Protein AF-A0A963JS57-F1 (afdb_monomer)

pLDDT: mean 77.47, std 11.24, range [53.12, 93.75]

Nearest PDB structures (foldseek):
  2odm-assembly1_B  TM=5.690E-01  e=4.001E+00  Staphylococcus aureus subsp. aureus MW2

Radius of gyration: 15.48 Å; Cα contacts (8 Å, |Δi|>4): 72; chains: 1; bounding box: 32×36×46 Å

Sequence (100 aa):
MEIITFLIDFILHVDKHLEAFVVTYGVWVYALLFIIVFVETGVVVMPFLPGDSLLFIVGALCGAGLMEFAPAVAVLLAAAVLGDQCNYSIGRYFGPKVFQ

Secondary structure (DSSP, 8-state):
-HHHHHHHHHHHTHHHHHHHHHHHHTTHHHHHHHHHHHHHHH-TT-TTS-HHHHHHHHHHHHHTTSS-HHHHHHHHHHHHHHHHHHHHHHHHHHHHHH--

Structure (mmCIF, N/CA/C/O backbone):
data_AF-A0A963JS57-F1
#
_entry.id   AF-A0A963JS57-F1
#
loop_
_atom_site.group_PDB
_atom_site.id
_atom_site.type_symbol
_atom_site.label_atom_id
_atom_site.label_alt_id
_atom_site.label_comp_id
_atom_site.label_asym_id
_atom_site.label_entity_id
_atom_site.label_seq_id
_atom_site.pdbx_PDB_ins_code
_atom_site.Cartn_x
_atom_site.Cartn_y
_atom_site.Cartn_z
_atom_site.occupancy
_atom_site.B_iso_or_equiv
_atom_site.auth_seq_id
_atom_site.auth_comp_id
_atom_site.auth_asym_id
_atom_site.auth_atom_id
_atom_site.pdbx_PDB_model_num
ATOM 1 N N . MET A 1 1 ? -7.220 -26.086 6.422 1.00 54.09 1 MET A N 1
ATOM 2 C CA . MET A 1 1 ? -5.755 -26.187 6.570 1.00 54.09 1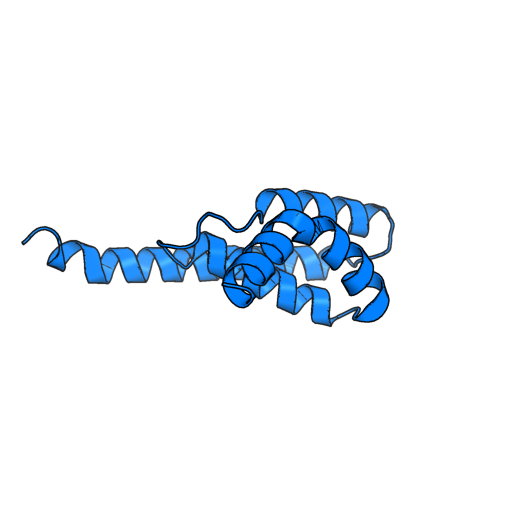 MET A CA 1
ATOM 3 C C . MET A 1 1 ? -5.045 -25.695 5.316 1.00 54.09 1 MET A C 1
ATOM 5 O O . MET A 1 1 ? -4.218 -24.824 5.474 1.00 54.09 1 MET A O 1
ATOM 9 N N . GLU A 1 2 ? -5.421 -26.100 4.096 1.00 67.75 2 GLU A N 1
ATOM 10 C CA . GLU A 1 2 ? -4.761 -25.606 2.862 1.00 67.75 2 GLU A CA 1
ATOM 11 C C . GLU A 1 2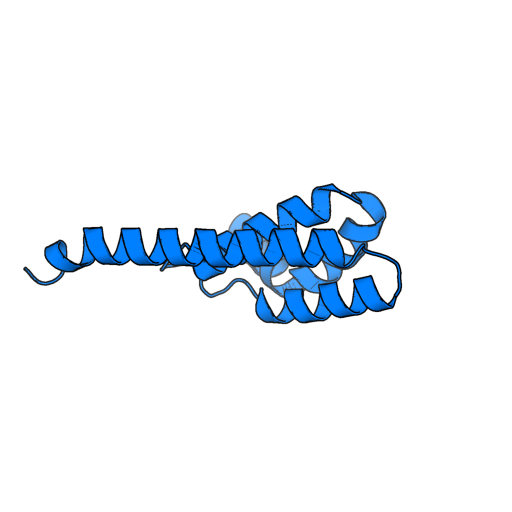 ? -4.944 -24.106 2.571 1.00 67.75 2 GLU A C 1
ATOM 13 O O . GLU A 1 2 ? -3.989 -23.439 2.197 1.00 67.75 2 GLU A O 1
ATOM 18 N N . ILE A 1 3 ? -6.134 -23.544 2.809 1.00 65.81 3 ILE A N 1
ATOM 19 C CA . ILE A 1 3 ? -6.409 -22.112 2.562 1.00 65.81 3 ILE A CA 1
ATOM 20 C C . ILE A 1 3 ? -5.596 -21.200 3.492 1.00 65.81 3 ILE A C 1
ATOM 22 O O . ILE A 1 3 ? -5.155 -20.133 3.084 1.00 65.81 3 ILE A O 1
ATOM 26 N N . ILE A 1 4 ? -5.381 -21.621 4.742 1.00 66.56 4 ILE A N 1
ATOM 27 C CA . ILE A 1 4 ? -4.615 -20.842 5.724 1.00 66.56 4 ILE A CA 1
ATOM 28 C C . ILE A 1 4 ? -3.135 -20.864 5.349 1.00 66.56 4 ILE A C 1
ATOM 30 O O . ILE A 1 4 ? -2.504 -19.816 5.336 1.00 66.56 4 ILE A O 1
ATOM 34 N N . THR A 1 5 ? -2.596 -22.029 4.977 1.00 69.06 5 THR A N 1
ATOM 35 C CA . THR A 1 5 ? -1.210 -22.128 4.507 1.00 69.06 5 THR A CA 1
ATOM 36 C C . THR A 1 5 ? -1.008 -21.358 3.204 1.00 69.06 5 THR A C 1
ATOM 38 O O . THR A 1 5 ? -0.004 -20.678 3.076 1.00 69.06 5 THR A O 1
ATOM 41 N N . PHE A 1 6 ? -1.977 -21.381 2.281 1.00 64.19 6 PHE A N 1
ATOM 42 C CA . PHE A 1 6 ? -1.946 -20.581 1.053 1.00 64.19 6 PHE A CA 1
ATOM 43 C C . PHE A 1 6 ? -1.959 -19.074 1.335 1.00 64.19 6 PHE A C 1
ATOM 45 O O . PHE A 1 6 ? -1.175 -18.340 0.748 1.00 64.19 6 PHE A O 1
ATOM 52 N N . LEU A 1 7 ? -2.805 -18.607 2.260 1.00 63.16 7 LEU A N 1
ATOM 53 C CA . LEU A 1 7 ? -2.829 -17.201 2.675 1.00 63.16 7 LEU A CA 1
ATOM 54 C C . LEU A 1 7 ? -1.522 -16.789 3.358 1.00 63.16 7 LEU A C 1
ATOM 56 O O . LEU A 1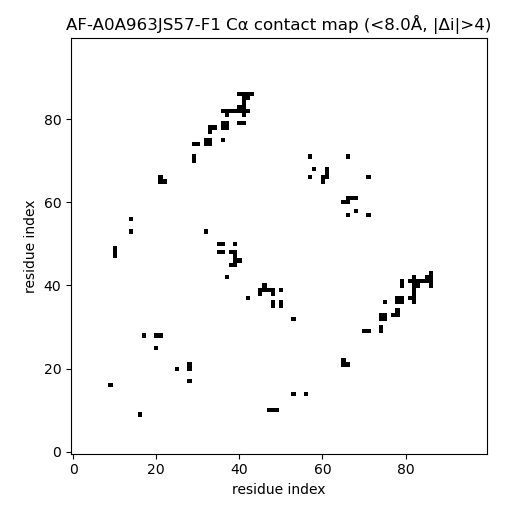 7 ? -1.016 -15.709 3.084 1.00 63.16 7 LEU A O 1
ATOM 60 N N . ILE A 1 8 ? -0.955 -17.646 4.209 1.00 65.12 8 ILE A N 1
ATOM 61 C CA . ILE A 1 8 ? 0.327 -17.382 4.874 1.00 65.12 8 ILE A CA 1
ATOM 62 C C . ILE A 1 8 ? 1.472 -17.350 3.854 1.00 65.12 8 ILE A C 1
ATOM 64 O O . ILE A 1 8 ? 2.289 -16.440 3.907 1.00 65.12 8 ILE A O 1
ATOM 68 N N . ASP A 1 9 ? 1.521 -18.289 2.908 1.00 67.00 9 ASP A N 1
ATOM 69 C CA . ASP A 1 9 ? 2.565 -18.338 1.877 1.00 67.00 9 ASP A CA 1
ATOM 70 C C . ASP A 1 9 ? 2.449 -17.160 0.898 1.00 67.00 9 ASP A C 1
ATOM 72 O O . ASP A 1 9 ? 3.448 -16.538 0.550 1.00 67.00 9 ASP A O 1
ATOM 76 N N . PHE A 1 10 ? 1.220 -16.771 0.542 1.00 63.91 10 PHE A N 1
ATOM 77 C CA . PHE A 1 10 ? 0.946 -15.578 -0.255 1.00 63.91 10 PHE A CA 1
ATOM 78 C C . PHE A 1 10 ? 1.399 -14.299 0.458 1.00 63.91 10 PHE A C 1
ATOM 80 O O . PHE A 1 10 ? 2.027 -13.451 -0.164 1.00 63.91 10 PHE A O 1
ATOM 87 N N . ILE A 1 11 ? 1.129 -14.168 1.761 1.00 63.75 11 ILE A N 1
ATOM 88 C CA . ILE A 1 11 ? 1.562 -13.013 2.563 1.00 63.75 11 ILE A CA 1
ATOM 89 C C . ILE A 1 11 ? 3.090 -12.995 2.734 1.00 63.75 11 ILE A C 1
ATOM 91 O O . ILE A 1 11 ? 3.692 -11.926 2.665 1.00 63.75 11 ILE A O 1
ATOM 95 N N . LEU A 1 12 ? 3.725 -14.156 2.929 1.00 63.41 12 LEU A N 1
ATOM 96 C CA . LEU A 1 12 ? 5.175 -14.267 3.136 1.00 63.41 12 LEU A CA 1
ATOM 97 C C . LEU A 1 12 ? 5.998 -14.121 1.849 1.00 63.41 12 LEU A C 1
ATOM 99 O O . LEU A 1 12 ? 7.131 -13.659 1.926 1.00 63.41 12 LEU A O 1
ATOM 103 N N . HIS A 1 13 ? 5.447 -14.487 0.690 1.00 66.25 13 HIS A N 1
ATOM 104 C CA . HIS A 1 13 ? 6.102 -14.381 -0.622 1.00 66.25 13 HIS A CA 1
ATOM 105 C C . HIS A 1 13 ? 5.440 -13.340 -1.534 1.00 66.25 13 HIS A C 1
ATOM 107 O O . HIS A 1 13 ? 5.458 -13.463 -2.769 1.00 66.25 13 HIS A O 1
ATOM 113 N N . VAL A 1 14 ? 4.798 -12.331 -0.941 1.00 63.94 14 VAL A N 1
ATOM 114 C CA . VAL A 1 14 ? 4.081 -11.291 -1.686 1.00 63.94 14 VAL A CA 1
ATOM 115 C C . VAL A 1 14 ? 5.047 -10.473 -2.562 1.00 63.94 14 VAL A C 1
ATOM 117 O O . VAL A 1 14 ? 4.647 -9.981 -3.614 1.00 63.94 14 VAL A O 1
ATOM 120 N N . ASP A 1 15 ? 6.332 -10.421 -2.195 1.00 59.88 15 ASP A N 1
ATOM 121 C CA . ASP A 1 15 ? 7.441 -9.824 -2.946 1.00 59.88 15 ASP A CA 1
ATOM 122 C C . ASP A 1 15 ? 7.653 -10.482 -4.323 1.00 59.88 15 ASP A C 1
ATOM 124 O O . ASP A 1 15 ? 7.669 -9.790 -5.342 1.00 59.88 15 ASP A O 1
ATOM 128 N N . LYS A 1 16 ? 7.726 -11.820 -4.385 1.00 62.88 16 LYS A N 1
ATOM 129 C CA . LYS A 1 16 ? 7.912 -12.563 -5.649 1.00 62.88 16 LYS A CA 1
ATOM 130 C C . LYS A 1 16 ? 6.671 -12.544 -6.531 1.00 62.88 16 LYS A C 1
ATOM 132 O O . LYS A 1 16 ? 6.773 -12.531 -7.758 1.00 62.88 16 LYS A O 1
ATOM 137 N N . HIS A 1 17 ? 5.493 -12.552 -5.913 1.00 65.25 17 HIS A N 1
ATOM 138 C CA . HIS A 1 17 ? 4.237 -12.473 -6.650 1.00 65.25 17 HIS A CA 1
ATOM 139 C C . HIS A 1 17 ? 4.037 -11.080 -7.242 1.00 65.25 17 HIS A C 1
ATOM 141 O O . HIS A 1 17 ? 3.582 -10.985 -8.378 1.00 65.25 17 HIS A O 1
ATOM 147 N N . LEU A 1 18 ? 4.421 -10.013 -6.534 1.00 63.31 18 LEU A N 1
ATOM 148 C CA . LEU A 1 18 ? 4.299 -8.647 -7.040 1.00 63.31 18 LEU A CA 1
ATOM 149 C C . LEU A 1 18 ? 5.133 -8.405 -8.290 1.00 63.31 18 LEU A C 1
ATOM 151 O O . LEU A 1 18 ? 4.609 -7.830 -9.236 1.00 63.31 18 LEU A O 1
ATOM 155 N N . GLU A 1 19 ? 6.375 -8.885 -8.345 1.00 63.66 19 GLU A N 1
ATOM 156 C CA . GLU A 1 19 ? 7.212 -8.744 -9.542 1.00 63.66 19 GLU A CA 1
ATOM 157 C C . GLU A 1 19 ? 6.564 -9.414 -10.770 1.00 63.66 19 GLU A C 1
ATOM 159 O O . GLU A 1 19 ? 6.407 -8.791 -11.822 1.00 63.66 19 GLU A O 1
ATOM 164 N N . ALA A 1 20 ? 6.070 -10.648 -10.616 1.00 64.31 20 ALA A N 1
ATOM 165 C CA . ALA A 1 20 ? 5.344 -11.352 -11.675 1.00 64.31 20 ALA A CA 1
ATOM 166 C C . ALA A 1 20 ? 4.007 -10.670 -12.040 1.00 64.31 20 ALA A C 1
ATOM 168 O O . ALA A 1 20 ? 3.604 -10.654 -13.210 1.00 64.31 20 ALA A O 1
ATOM 169 N N . PHE A 1 21 ? 3.321 -10.079 -11.057 1.00 65.94 21 PHE A N 1
ATOM 170 C CA . PHE A 1 21 ? 2.068 -9.351 -11.257 1.00 65.94 21 PHE A CA 1
ATOM 171 C C . PHE A 1 21 ? 2.268 -8.011 -11.967 1.00 65.94 21 PHE A C 1
ATOM 173 O O . PHE A 1 21 ? 1.446 -7.661 -12.809 1.00 65.94 21 PHE A O 1
ATOM 180 N N . VAL A 1 22 ? 3.347 -7.281 -11.682 1.00 67.69 22 VAL A N 1
ATOM 181 C CA . VAL A 1 22 ? 3.685 -6.008 -12.343 1.00 67.69 22 VAL A CA 1
ATOM 182 C C . VAL A 1 22 ? 3.865 -6.230 -13.841 1.00 67.69 22 VAL A C 1
ATOM 184 O O . VAL A 1 22 ? 3.276 -5.511 -14.647 1.00 67.69 22 VAL A O 1
ATOM 187 N N . VAL A 1 23 ? 4.598 -7.283 -14.212 1.00 64.50 23 VAL A N 1
ATOM 188 C CA . VAL A 1 23 ? 4.856 -7.641 -15.615 1.00 64.50 23 VAL A CA 1
ATOM 189 C C . VAL A 1 23 ? 3.585 -8.116 -16.332 1.00 64.50 23 VAL A C 1
ATOM 191 O O . VAL A 1 23 ? 3.407 -7.835 -17.514 1.00 64.50 23 VAL A O 1
ATOM 194 N N . THR A 1 24 ? 2.684 -8.811 -15.630 1.00 64.81 24 THR A N 1
ATOM 195 C CA . THR A 1 24 ? 1.506 -9.451 -16.249 1.00 64.81 24 THR A CA 1
ATOM 196 C C . THR A 1 24 ? 0.259 -8.560 -16.262 1.00 64.81 24 THR A C 1
ATOM 198 O O . THR A 1 24 ? -0.530 -8.615 -17.203 1.00 64.81 24 THR A O 1
ATOM 201 N N . TYR A 1 25 ? 0.054 -7.743 -15.228 1.00 65.88 25 TYR A N 1
ATOM 202 C CA . TYR A 1 25 ? -1.221 -7.070 -14.969 1.00 65.88 25 TYR A CA 1
ATOM 203 C C . TYR A 1 25 ? -1.160 -5.536 -15.009 1.00 65.88 25 TYR A C 1
ATOM 205 O O . TYR A 1 25 ? -2.217 -4.900 -14.938 1.00 65.88 25 TYR A O 1
ATOM 213 N N . GLY A 1 26 ? 0.026 -4.931 -15.156 1.00 72.69 26 GLY A N 1
ATOM 214 C CA . GLY A 1 26 ? 0.198 -3.493 -15.388 1.00 72.69 26 GLY A CA 1
ATOM 215 C C . GLY A 1 26 ? -0.595 -2.626 -14.403 1.00 72.69 26 GLY A C 1
ATOM 216 O O . GLY A 1 26 ? -0.238 -2.515 -13.238 1.00 72.69 26 GLY A O 1
ATOM 217 N N . VAL A 1 27 ? -1.709 -2.036 -14.851 1.00 75.25 27 VAL A N 1
ATOM 218 C CA . VAL A 1 27 ? -2.557 -1.118 -14.060 1.00 75.25 27 VAL A CA 1
ATOM 219 C C . VAL A 1 27 ? -3.182 -1.765 -12.813 1.00 75.25 27 VAL A C 1
ATOM 221 O O . VAL A 1 27 ? -3.395 -1.082 -11.812 1.00 75.25 27 VAL A O 1
ATOM 224 N N . TRP A 1 28 ? -3.456 -3.072 -12.814 1.00 80.06 28 TRP A N 1
ATOM 225 C CA . TRP A 1 28 ? -4.077 -3.722 -11.648 1.00 80.06 28 TRP A CA 1
ATOM 226 C C . TRP A 1 28 ? -3.139 -3.831 -10.444 1.00 80.06 28 TRP A C 1
ATOM 228 O O . TRP A 1 28 ? -3.620 -4.009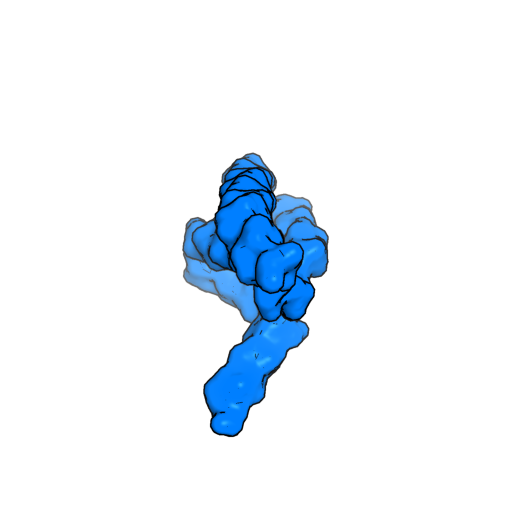 -9.324 1.00 80.06 28 TRP A O 1
ATOM 238 N N . VAL A 1 29 ? -1.825 -3.662 -10.641 1.00 82.19 29 VAL A N 1
ATOM 239 C CA . VAL A 1 29 ? -0.870 -3.634 -9.527 1.00 82.19 29 VAL A CA 1
ATOM 240 C C . VAL A 1 29 ? -1.188 -2.498 -8.557 1.00 82.19 29 VAL A C 1
ATOM 242 O O . VAL A 1 29 ? -1.124 -2.688 -7.347 1.00 82.19 29 VAL A O 1
ATOM 245 N N . TYR A 1 30 ? -1.627 -1.343 -9.064 1.00 84.62 30 TYR A N 1
ATOM 246 C CA . TYR A 1 30 ? -1.977 -0.199 -8.228 1.00 84.62 30 TYR A CA 1
ATOM 247 C C . TYR A 1 30 ? -3.185 -0.511 -7.336 1.00 84.62 30 TYR A C 1
ATOM 249 O O . TYR A 1 30 ? -3.181 -0.181 -6.154 1.00 84.62 30 TYR A O 1
ATOM 257 N N . ALA A 1 31 ? -4.193 -1.209 -7.865 1.00 85.00 31 ALA A N 1
ATOM 258 C CA . ALA A 1 31 ? -5.350 -1.631 -7.078 1.00 85.00 31 ALA A CA 1
ATOM 259 C C . ALA A 1 31 ? -4.967 -2.651 -5.993 1.00 85.00 31 ALA A C 1
ATOM 261 O O . ALA A 1 31 ? -5.458 -2.569 -4.868 1.00 85.00 31 ALA A O 1
ATOM 262 N N . LEU A 1 32 ? -4.061 -3.583 -6.306 1.00 83.38 32 LEU A N 1
ATOM 263 C CA . LEU A 1 32 ? -3.550 -4.547 -5.332 1.00 83.38 32 LEU A CA 1
ATOM 264 C C . LEU A 1 32 ? -2.768 -3.850 -4.208 1.00 83.38 32 LEU A C 1
ATOM 266 O O . LEU A 1 32 ? -3.032 -4.103 -3.035 1.00 83.38 32 LEU A O 1
ATOM 270 N N . LEU A 1 33 ? -1.861 -2.933 -4.562 1.00 84.88 33 LEU A N 1
ATOM 271 C CA . LEU A 1 33 ? -1.098 -2.125 -3.606 1.00 84.88 33 LEU A CA 1
ATOM 272 C C . LEU A 1 33 ? -2.019 -1.303 -2.704 1.00 84.88 33 LEU A C 1
ATOM 274 O O . LEU A 1 33 ? -1.811 -1.261 -1.493 1.00 84.88 33 LEU A O 1
ATOM 278 N N . PHE A 1 34 ? -3.065 -0.705 -3.281 1.00 87.81 34 PHE A N 1
ATOM 279 C CA . PHE A 1 34 ? -4.073 0.024 -2.522 1.00 87.81 34 PHE A CA 1
ATOM 280 C C . PHE A 1 34 ? -4.723 -0.864 -1.462 1.00 87.81 34 PHE A C 1
ATOM 282 O O . PHE A 1 34 ? -4.768 -0.485 -0.299 1.00 87.81 34 PHE A O 1
ATOM 289 N N . ILE A 1 35 ? -5.202 -2.051 -1.850 1.00 85.62 35 ILE A N 1
ATOM 290 C CA . ILE A 1 35 ? -5.885 -2.971 -0.933 1.00 85.62 35 ILE A CA 1
ATOM 291 C C . ILE A 1 35 ? -4.942 -3.428 0.180 1.00 85.62 35 ILE A C 1
ATOM 293 O O . ILE A 1 35 ? -5.349 -3.436 1.336 1.00 85.62 35 ILE A O 1
ATOM 297 N N . ILE A 1 36 ? -3.697 -3.781 -0.149 1.00 84.25 36 ILE A N 1
ATOM 298 C CA . ILE A 1 36 ? -2.722 -4.258 0.838 1.00 84.25 36 ILE A CA 1
ATOM 299 C C . ILE A 1 36 ? -2.448 -3.176 1.893 1.00 84.25 36 ILE A C 1
ATOM 301 O O . ILE A 1 36 ? -2.685 -3.409 3.076 1.00 84.25 36 ILE A O 1
ATOM 305 N N . VAL A 1 37 ? -2.046 -1.973 1.470 1.00 86.75 37 VAL A N 1
ATOM 306 C CA . VAL A 1 37 ? -1.711 -0.873 2.395 1.00 86.75 37 VAL A CA 1
ATOM 307 C C . VAL A 1 37 ? -2.941 -0.390 3.170 1.00 86.75 37 VAL A C 1
ATOM 309 O O . VAL A 1 37 ? -2.857 -0.093 4.362 1.00 86.75 37 VAL A O 1
ATOM 312 N N . PHE A 1 38 ? -4.108 -0.346 2.521 1.00 87.75 38 PHE A N 1
ATOM 313 C CA . PHE A 1 38 ? -5.362 0.023 3.175 1.00 87.75 38 PHE A CA 1
ATOM 314 C C . PHE A 1 38 ? -5.763 -0.987 4.255 1.00 87.75 38 PHE A C 1
ATOM 316 O O . PHE A 1 38 ? -6.233 -0.590 5.317 1.00 87.75 38 PHE A O 1
ATOM 323 N N . VAL A 1 39 ? -5.599 -2.290 4.006 1.00 84.62 39 VAL A N 1
ATOM 324 C CA . VAL A 1 39 ? -5.940 -3.330 4.988 1.00 84.62 39 VAL A CA 1
ATOM 325 C C . VAL A 1 39 ? -4.963 -3.317 6.163 1.00 84.62 39 VAL A C 1
ATOM 327 O O . VAL A 1 39 ? -5.413 -3.405 7.302 1.00 84.62 39 VAL A O 1
ATOM 330 N N . GLU A 1 40 ? -3.664 -3.162 5.905 1.00 83.94 40 GLU A N 1
ATOM 331 C CA . GLU A 1 40 ? -2.627 -3.099 6.944 1.00 83.94 40 GLU A CA 1
ATOM 332 C C . GLU A 1 40 ? -2.833 -1.926 7.910 1.00 83.94 40 GLU A C 1
ATOM 334 O O . GLU A 1 40 ? -2.783 -2.108 9.125 1.00 83.94 40 GLU A O 1
ATOM 3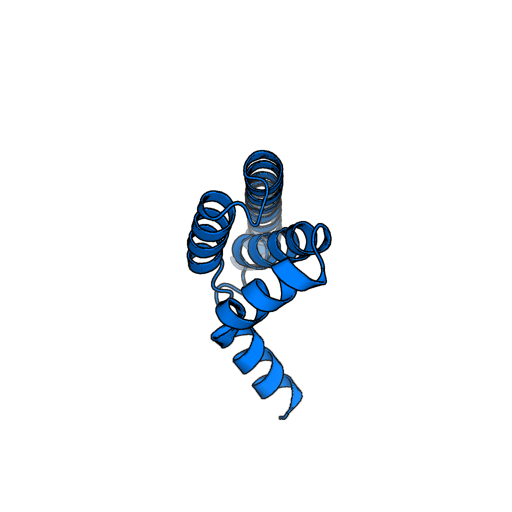39 N N . THR A 1 41 ? -3.110 -0.730 7.381 1.00 83.62 41 THR A N 1
ATOM 340 C CA . THR A 1 41 ? -3.301 0.483 8.194 1.00 83.62 41 THR A CA 1
ATOM 341 C C . THR A 1 41 ? -4.728 0.620 8.727 1.00 83.62 41 THR A C 1
ATOM 343 O O . THR A 1 41 ? -4.931 1.108 9.838 1.00 83.62 41 THR A O 1
ATOM 346 N N . GLY A 1 42 ? -5.729 0.170 7.963 1.00 79.50 42 GLY A N 1
ATOM 347 C CA . GLY A 1 42 ? -7.152 0.363 8.246 1.00 79.50 42 GLY A CA 1
ATOM 348 C C . GLY A 1 42 ? -7.806 -0.683 9.141 1.00 79.50 42 GLY A C 1
ATOM 349 O O . GLY A 1 42 ? -8.797 -0.373 9.810 1.00 79.50 42 GLY A O 1
ATOM 350 N N . VAL A 1 43 ? -7.289 -1.914 9.182 1.00 75.62 43 VAL A N 1
ATOM 351 C CA . VAL A 1 43 ? -7.883 -3.008 9.960 1.00 75.62 43 VAL A CA 1
ATOM 352 C C . VAL A 1 43 ? -7.014 -3.316 11.177 1.00 75.62 43 VAL A C 1
ATOM 354 O O . VAL A 1 43 ? -5.965 -3.940 11.065 1.00 75.62 43 VAL A O 1
ATOM 357 N N . VAL A 1 44 ? -7.524 -2.982 12.370 1.00 62.94 44 VAL A N 1
ATOM 358 C CA . VAL A 1 44 ? -6.873 -3.177 13.691 1.00 62.94 44 VAL A CA 1
ATOM 359 C C . VAL A 1 44 ? -6.304 -4.595 13.911 1.00 62.94 44 VAL A C 1
ATOM 361 O O . VAL A 1 44 ? -5.398 -4.785 14.716 1.00 62.94 44 VAL A O 1
ATOM 364 N N . VAL A 1 45 ? -6.832 -5.608 13.217 1.00 59.62 45 VAL A N 1
ATOM 365 C CA . VAL A 1 45 ? -6.534 -7.035 13.438 1.00 59.62 45 VAL A CA 1
ATOM 366 C C . VAL A 1 45 ? -5.560 -7.626 12.397 1.00 59.62 45 VAL A C 1
ATOM 368 O O . VAL A 1 45 ? -5.143 -8.771 12.556 1.00 59.62 45 VAL A O 1
ATOM 371 N N . MET A 1 46 ? -5.147 -6.887 11.354 1.00 63.56 46 MET A N 1
ATOM 372 C CA . MET A 1 46 ? -4.266 -7.411 10.287 1.00 63.56 46 MET A CA 1
ATOM 373 C C . MET A 1 46 ? -2.926 -6.657 10.088 1.00 63.56 46 MET A C 1
ATOM 375 O O . MET A 1 46 ? -2.569 -6.371 8.947 1.00 63.56 46 MET A O 1
ATOM 379 N N . PRO A 1 47 ? -2.100 -6.429 11.132 1.00 62.00 47 PRO A N 1
ATOM 380 C CA . PRO A 1 47 ? -0.768 -5.820 10.978 1.00 62.00 47 PRO A CA 1
ATOM 381 C C . PRO A 1 47 ? 0.292 -6.772 10.381 1.00 62.00 47 PRO A C 1
ATOM 383 O O . PRO A 1 47 ? 1.477 -6.467 10.381 1.00 62.00 47 PRO A O 1
ATOM 386 N N . PHE A 1 48 ? -0.099 -7.969 9.932 1.00 62.56 48 PHE A N 1
ATOM 387 C CA . PHE A 1 48 ? 0.822 -8.988 9.408 1.00 62.56 48 PHE A CA 1
ATOM 388 C C . PHE A 1 48 ? 1.114 -8.839 7.907 1.00 62.56 48 PHE A C 1
ATOM 390 O O . PHE A 1 48 ? 1.874 -9.635 7.357 1.00 62.56 48 PHE A O 1
ATOM 397 N N . LEU A 1 49 ? 0.494 -7.866 7.234 1.00 69.94 49 LEU A N 1
ATOM 398 C CA . LEU A 1 49 ? 0.743 -7.585 5.823 1.00 69.94 49 LEU A CA 1
ATOM 399 C C . LEU A 1 49 ? 2.024 -6.740 5.693 1.00 69.94 49 LEU A C 1
ATOM 401 O O . LEU A 1 49 ? 2.130 -5.737 6.383 1.00 69.94 49 LEU A O 1
ATOM 405 N N . PRO A 1 50 ? 3.005 -7.120 4.855 1.00 71.00 50 PRO A N 1
ATOM 406 C CA . PRO A 1 50 ? 4.316 -6.469 4.831 1.00 71.00 50 PRO A CA 1
ATOM 407 C C . PRO A 1 50 ? 4.346 -5.207 3.944 1.00 71.00 50 PRO A C 1
ATOM 409 O O . PRO A 1 50 ? 5.155 -5.135 3.016 1.00 71.00 50 PRO A O 1
ATOM 412 N N . GLY A 1 51 ? 3.485 -4.208 4.167 1.00 76.00 51 GLY A N 1
ATOM 413 C CA . GLY A 1 51 ? 3.388 -3.060 3.253 1.00 76.00 51 GLY A CA 1
ATOM 414 C C . GLY A 1 51 ? 4.605 -2.145 3.251 1.00 76.00 51 GLY A C 1
ATOM 415 O O . GLY A 1 51 ? 4.954 -1.648 2.182 1.00 76.00 51 GLY A O 1
ATOM 416 N N . ASP A 1 52 ? 5.342 -2.007 4.357 1.00 80.25 52 ASP A N 1
ATOM 417 C CA . ASP A 1 52 ? 6.624 -1.277 4.358 1.00 80.25 52 ASP A CA 1
ATOM 418 C C . ASP A 1 52 ? 7.616 -1.866 3.344 1.00 80.25 52 ASP A C 1
ATOM 420 O O . ASP A 1 52 ? 8.244 -1.150 2.560 1.00 80.25 52 ASP A O 1
ATOM 424 N N . SER A 1 53 ? 7.719 -3.198 3.304 1.00 80.44 53 SER A N 1
ATOM 425 C CA . SER A 1 53 ? 8.577 -3.895 2.338 1.00 80.44 53 SER A CA 1
ATOM 426 C C . SER A 1 53 ? 8.081 -3.689 0.904 1.00 80.44 53 SER A C 1
ATOM 428 O O . SER A 1 53 ? 8.886 -3.565 -0.020 1.00 80.44 53 SER A O 1
ATOM 430 N N . LEU A 1 54 ? 6.763 -3.574 0.707 1.00 80.69 54 LEU A N 1
ATOM 431 C CA . LEU A 1 54 ? 6.181 -3.270 -0.601 1.00 80.69 54 LEU A CA 1
ATOM 432 C C . LEU A 1 54 ? 6.472 -1.861 -1.075 1.00 80.69 54 LEU A C 1
ATOM 434 O O . LEU A 1 54 ? 6.735 -1.682 -2.261 1.00 80.69 54 LEU A O 1
ATOM 438 N N . LEU A 1 55 ? 6.484 -0.877 -0.178 1.00 85.94 55 LEU A N 1
ATOM 439 C CA . LEU A 1 55 ? 6.880 0.487 -0.522 1.00 85.94 55 LEU A CA 1
ATOM 440 C C . LEU A 1 55 ? 8.311 0.517 -1.078 1.00 85.94 55 LEU A C 1
ATOM 442 O O . LEU A 1 55 ? 8.561 1.169 -2.095 1.00 85.94 55 LEU A O 1
ATOM 446 N N . PHE A 1 56 ? 9.231 -0.248 -0.480 1.00 85.31 56 PHE A N 1
ATOM 447 C CA . PHE A 1 56 ? 10.598 -0.392 -0.989 1.00 85.31 56 PHE A CA 1
ATOM 448 C C . PHE A 1 56 ? 10.649 -1.051 -2.372 1.00 85.31 56 PHE A C 1
ATOM 450 O O . PHE A 1 56 ? 11.340 -0.550 -3.262 1.00 85.31 56 PHE A O 1
ATOM 457 N N . ILE A 1 57 ? 9.905 -2.141 -2.579 1.00 83.56 57 ILE A N 1
ATOM 458 C CA . ILE A 1 57 ? 9.866 -2.854 -3.866 1.00 83.56 57 ILE A CA 1
ATOM 459 C C . ILE A 1 57 ? 9.251 -1.972 -4.955 1.00 83.56 57 ILE A C 1
ATOM 461 O O . ILE A 1 57 ? 9.816 -1.851 -6.038 1.00 83.56 57 ILE A O 1
ATOM 465 N N . VAL A 1 58 ? 8.138 -1.296 -4.670 1.00 86.50 58 VAL A N 1
ATOM 466 C CA . VAL A 1 58 ? 7.500 -0.356 -5.601 1.00 86.50 58 VAL A CA 1
ATOM 467 C C . VAL A 1 58 ? 8.462 0.764 -5.986 1.00 86.50 58 VAL A C 1
ATOM 469 O O . VAL A 1 58 ? 8.571 1.092 -7.167 1.00 86.50 58 VAL A O 1
ATOM 472 N N . GLY A 1 59 ? 9.211 1.313 -5.025 1.00 86.62 59 GLY A N 1
ATOM 473 C CA . GLY A 1 59 ? 10.258 2.296 -5.299 1.00 86.62 59 GLY A CA 1
ATOM 474 C C . GLY A 1 59 ? 11.356 1.751 -6.219 1.00 86.62 59 GLY A C 1
ATOM 475 O O . GLY A 1 59 ? 11.732 2.417 -7.185 1.00 86.62 59 GLY A O 1
ATOM 476 N N . ALA A 1 60 ? 11.824 0.524 -5.975 1.00 86.94 60 ALA A N 1
ATOM 477 C CA . ALA A 1 60 ? 12.816 -0.138 -6.822 1.00 86.94 60 ALA A CA 1
ATOM 478 C C . ALA A 1 60 ? 12.293 -0.383 -8.250 1.00 86.94 60 ALA A C 1
ATOM 480 O O . ALA A 1 60 ? 13.000 -0.108 -9.219 1.00 86.94 60 ALA A O 1
ATOM 481 N N . LEU A 1 61 ? 11.040 -0.823 -8.395 1.00 84.94 61 LEU A N 1
ATOM 482 C CA . LEU A 1 61 ? 10.387 -1.048 -9.689 1.00 84.94 61 LEU A CA 1
ATOM 483 C C . LEU A 1 61 ? 10.163 0.255 -10.467 1.00 84.94 61 LEU A C 1
ATOM 485 O O . LEU A 1 61 ? 10.345 0.279 -11.684 1.00 84.94 61 LEU A O 1
ATOM 489 N N . CYS A 1 62 ? 9.829 1.350 -9.778 1.00 88.25 62 CYS A N 1
ATOM 490 C CA . CYS A 1 62 ? 9.765 2.677 -10.391 1.00 88.25 62 CYS A CA 1
ATOM 491 C C . CYS A 1 62 ? 11.150 3.128 -10.879 1.00 88.25 62 CYS A C 1
ATOM 493 O O . CYS A 1 62 ? 11.282 3.625 -11.994 1.00 88.25 62 CYS A O 1
ATOM 495 N N . GLY A 1 63 ? 12.200 2.901 -10.079 1.00 86.69 63 GLY A N 1
ATOM 496 C CA . GLY A 1 63 ? 13.587 3.183 -10.468 1.00 86.69 63 GLY A CA 1
ATOM 497 C C . GLY A 1 63 ? 14.080 2.335 -11.647 1.00 86.69 63 GLY A C 1
ATOM 498 O O . GLY A 1 63 ? 14.896 2.801 -12.439 1.00 86.69 63 GLY A O 1
ATOM 499 N N . ALA A 1 64 ? 13.550 1.119 -11.798 1.00 86.25 64 ALA A N 1
ATOM 500 C CA . ALA A 1 64 ? 13.811 0.231 -12.929 1.00 86.25 64 ALA A CA 1
ATOM 501 C C . ALA A 1 64 ? 12.981 0.563 -14.189 1.00 86.25 64 ALA A C 1
ATOM 503 O O . ALA A 1 64 ? 13.166 -0.080 -15.220 1.00 86.25 64 ALA A O 1
ATOM 504 N N . GLY A 1 65 ? 12.067 1.542 -14.127 1.00 83.44 65 GLY A N 1
ATOM 505 C CA . GLY A 1 65 ? 11.186 1.911 -15.242 1.00 83.44 65 GLY A CA 1
ATOM 506 C C . GLY A 1 65 ? 10.058 0.909 -15.520 1.00 83.44 65 GLY A C 1
ATOM 507 O O . GLY A 1 65 ? 9.463 0.940 -16.593 1.00 83.44 65 GLY A O 1
ATOM 508 N N . LEU A 1 66 ? 9.770 0.011 -14.572 1.00 81.81 66 LEU A N 1
ATOM 509 C CA . LEU A 1 66 ? 8.714 -1.006 -14.680 1.00 81.81 66 LEU A CA 1
ATOM 510 C C . LEU A 1 66 ? 7.359 -0.514 -14.148 1.00 81.81 66 LEU A C 1
ATOM 512 O O . LEU A 1 66 ? 6.324 -1.110 -14.437 1.00 81.81 66 LEU A O 1
ATOM 516 N N . MET A 1 67 ? 7.359 0.573 -13.373 1.00 83.50 67 MET A N 1
ATOM 517 C CA . MET A 1 67 ? 6.169 1.229 -12.832 1.00 83.50 67 MET A CA 1
ATOM 518 C C . MET A 1 67 ? 6.303 2.748 -12.913 1.00 83.50 67 MET A C 1
ATOM 520 O O . MET A 1 67 ? 7.399 3.299 -12.837 1.00 83.50 67 MET A O 1
ATOM 524 N N . GLU A 1 68 ? 5.164 3.426 -13.013 1.00 86.88 68 GLU A N 1
ATOM 525 C CA . GLU A 1 68 ? 5.104 4.883 -13.027 1.00 86.88 68 GLU A CA 1
ATOM 526 C C . GLU A 1 68 ? 5.057 5.419 -11.594 1.00 86.88 68 GLU A C 1
ATOM 528 O O . GLU A 1 68 ? 4.168 5.085 -10.805 1.00 86.88 68 GLU A O 1
ATOM 533 N N . PHE A 1 69 ? 6.003 6.294 -11.259 1.00 88.06 69 PHE A N 1
ATOM 534 C CA . PHE A 1 69 ? 6.174 6.796 -9.895 1.00 88.06 69 PHE A CA 1
ATOM 535 C C . PHE A 1 69 ? 4.987 7.642 -9.415 1.00 88.06 69 PHE A C 1
ATOM 537 O O . PHE A 1 69 ? 4.484 7.451 -8.310 1.00 88.06 69 PHE A O 1
ATOM 544 N N . ALA A 1 70 ? 4.506 8.567 -10.249 1.00 91.81 70 ALA A N 1
ATOM 545 C CA . ALA A 1 70 ? 3.420 9.476 -9.885 1.00 91.81 70 ALA A CA 1
ATOM 546 C C . ALA A 1 70 ? 2.111 8.754 -9.484 1.00 91.81 70 ALA A C 1
ATOM 548 O O . ALA A 1 70 ? 1.596 9.042 -8.399 1.00 91.81 70 ALA A O 1
ATOM 549 N N . PRO A 1 71 ? 1.566 7.807 -10.280 1.00 89.94 71 PRO A N 1
ATOM 550 C CA . PRO A 1 71 ? 0.378 7.059 -9.878 1.00 89.94 71 PRO A CA 1
ATOM 551 C C . PRO A 1 71 ? 0.651 6.116 -8.703 1.00 89.94 71 PRO A C 1
ATOM 553 O O . PRO A 1 71 ? -0.220 5.987 -7.846 1.00 89.94 71 PRO A O 1
ATOM 556 N N . ALA A 1 72 ? 1.844 5.513 -8.606 1.00 88.75 72 ALA A N 1
ATOM 557 C CA . ALA A 1 72 ? 2.207 4.685 -7.456 1.00 88.75 72 ALA A CA 1
ATOM 558 C C . ALA A 1 72 ? 2.100 5.481 -6.148 1.00 88.75 72 ALA A C 1
ATOM 560 O O . ALA A 1 72 ? 1.398 5.072 -5.227 1.00 88.75 72 ALA A O 1
ATOM 561 N N . VAL A 1 73 ? 2.724 6.661 -6.096 1.00 91.81 73 VAL A N 1
ATOM 562 C CA . VAL A 1 73 ? 2.689 7.539 -4.920 1.00 91.81 73 VAL A CA 1
ATOM 563 C C . VAL A 1 73 ? 1.270 8.002 -4.608 1.00 91.81 73 VAL A C 1
ATOM 565 O O . VAL A 1 73 ? 0.859 7.947 -3.453 1.00 91.81 73 VAL A O 1
ATOM 568 N N . ALA A 1 74 ? 0.502 8.429 -5.615 1.00 93.25 74 ALA A N 1
ATOM 569 C CA . ALA A 1 74 ? -0.870 8.891 -5.406 1.00 93.25 74 ALA A CA 1
ATOM 570 C C . ALA A 1 74 ? -1.758 7.799 -4.789 1.00 93.25 74 ALA A C 1
ATOM 572 O O . ALA A 1 74 ? -2.529 8.067 -3.868 1.00 93.25 74 ALA A O 1
ATOM 573 N N . VAL A 1 75 ? -1.622 6.564 -5.272 1.00 91.94 75 VAL A N 1
ATOM 574 C CA . VAL A 1 75 ? -2.401 5.416 -4.802 1.00 91.94 75 VAL A CA 1
ATOM 575 C C . VAL A 1 75 ? -1.985 4.992 -3.398 1.00 91.94 75 VAL A C 1
ATOM 577 O O . VAL A 1 75 ? -2.852 4.787 -2.552 1.00 91.94 75 VAL A O 1
ATOM 580 N N . LEU A 1 76 ? -0.681 4.906 -3.126 1.00 91.19 76 LEU A N 1
ATOM 581 C CA . LEU A 1 76 ? -0.159 4.550 -1.805 1.00 91.19 76 LEU A CA 1
ATOM 582 C C . LEU A 1 76 ? -0.550 5.588 -0.746 1.00 91.19 76 LEU A C 1
ATOM 584 O O . LEU A 1 76 ? -0.976 5.227 0.348 1.00 91.19 76 LEU A O 1
ATOM 588 N N . LEU A 1 77 ? -0.479 6.877 -1.089 1.00 92.44 77 LEU A N 1
ATOM 589 C CA . LEU A 1 77 ? -0.878 7.963 -0.196 1.00 92.44 77 LEU A CA 1
ATOM 590 C C . LEU A 1 77 ? -2.385 7.934 0.076 1.00 92.44 77 LEU A C 1
ATOM 592 O O . LEU A 1 77 ? -2.803 8.051 1.226 1.00 92.44 77 LEU A O 1
ATOM 596 N N . ALA A 1 78 ? -3.205 7.726 -0.958 1.00 93.75 78 ALA A N 1
ATOM 597 C CA . ALA A 1 78 ? -4.645 7.568 -0.785 1.00 93.75 78 ALA A CA 1
ATOM 598 C C . ALA A 1 78 ? -4.986 6.351 0.092 1.00 93.75 78 ALA A C 1
ATOM 600 O O . ALA A 1 78 ? -5.849 6.459 0.961 1.00 93.75 78 ALA A O 1
ATOM 601 N N . ALA A 1 79 ? -4.299 5.221 -0.101 1.00 91.00 79 ALA A N 1
ATOM 602 C CA . ALA A 1 79 ? -4.492 4.011 0.693 1.00 91.00 79 ALA A CA 1
ATOM 603 C C . ALA A 1 79 ? -4.171 4.243 2.174 1.00 91.00 79 ALA A C 1
ATOM 605 O O . ALA A 1 79 ? -5.000 3.922 3.021 1.00 91.00 79 ALA A O 1
ATOM 606 N N . ALA A 1 80 ? -3.020 4.855 2.472 1.00 89.50 80 ALA A N 1
ATOM 607 C CA . ALA A 1 80 ? -2.593 5.151 3.837 1.00 89.50 80 ALA A CA 1
ATOM 608 C C . ALA A 1 80 ? -3.558 6.117 4.541 1.00 89.50 80 ALA A C 1
ATOM 610 O O . ALA A 1 80 ? -4.058 5.820 5.621 1.00 89.50 80 ALA A O 1
ATOM 611 N N . VAL A 1 81 ? -3.906 7.238 3.895 1.00 92.56 81 VAL A N 1
ATOM 612 C CA . VAL A 1 81 ? -4.819 8.233 4.482 1.00 92.56 81 VAL A CA 1
ATOM 613 C C . VAL A 1 81 ? -6.200 7.630 4.740 1.00 92.56 81 VAL A C 1
ATOM 615 O O . VAL A 1 81 ? -6.779 7.842 5.803 1.00 92.56 81 VAL A O 1
ATOM 618 N N . LEU A 1 82 ? -6.753 6.880 3.783 1.00 92.38 82 LEU A N 1
ATOM 619 C CA . LEU A 1 82 ? -8.064 6.252 3.958 1.00 92.38 82 LEU A CA 1
ATOM 620 C C . LEU A 1 82 ? -8.029 5.142 5.012 1.00 92.38 82 LEU A C 1
ATOM 622 O O . LEU A 1 82 ? -8.975 5.029 5.792 1.00 92.38 82 LEU A O 1
ATOM 626 N N . GLY A 1 83 ? -6.952 4.358 5.055 1.00 90.12 83 GLY A N 1
ATOM 627 C CA . GLY A 1 83 ? -6.737 3.328 6.062 1.00 90.12 83 GLY A CA 1
ATOM 628 C C . GLY A 1 83 ? -6.687 3.926 7.464 1.00 90.12 83 GLY A C 1
ATOM 629 O O . GLY A 1 83 ? -7.517 3.576 8.298 1.00 90.12 83 GLY A O 1
ATOM 630 N N . ASP A 1 84 ? -5.834 4.921 7.703 1.00 88.62 84 ASP A N 1
ATOM 631 C CA . ASP A 1 84 ? -5.720 5.596 9.002 1.00 88.62 84 ASP A CA 1
ATOM 632 C C . ASP A 1 84 ? -7.042 6.231 9.453 1.00 88.62 84 ASP A C 1
ATOM 634 O O . ASP A 1 84 ? -7.433 6.126 10.619 1.00 88.62 84 ASP A O 1
ATOM 638 N N . GLN A 1 85 ? -7.786 6.840 8.525 1.00 89.88 85 GLN A N 1
ATOM 639 C CA . GLN A 1 85 ? -9.108 7.398 8.816 1.00 89.88 85 GLN A CA 1
ATOM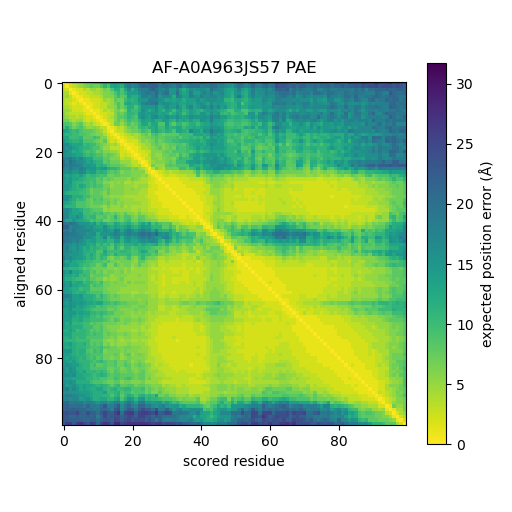 640 C C . GLN A 1 85 ? -10.120 6.308 9.199 1.00 89.88 85 GLN A C 1
ATOM 642 O O . GLN A 1 85 ? -10.913 6.499 10.131 1.00 89.88 85 GLN A O 1
ATOM 647 N N . CYS A 1 86 ? -10.101 5.162 8.513 1.00 88.00 86 CYS A N 1
ATOM 648 C CA . CYS A 1 86 ? -10.911 3.997 8.866 1.00 88.00 86 CYS A CA 1
ATOM 649 C C . CYS A 1 86 ? -10.522 3.446 10.241 1.00 88.00 86 CYS A C 1
ATOM 651 O O . CYS A 1 86 ? -11.399 3.252 11.085 1.00 88.00 86 CYS A O 1
ATOM 653 N N . ASN A 1 87 ? -9.227 3.273 10.495 1.00 87.50 87 ASN A N 1
ATOM 654 C CA . ASN A 1 87 ? -8.689 2.774 11.754 1.00 87.50 87 ASN A CA 1
ATOM 655 C C . ASN A 1 87 ? -9.087 3.675 12.928 1.00 87.50 87 ASN A C 1
ATOM 657 O O . ASN A 1 87 ? -9.653 3.213 13.921 1.00 87.50 87 ASN A O 1
ATOM 661 N N . TYR A 1 88 ? -8.906 4.989 12.774 1.00 86.75 88 TYR A N 1
ATOM 662 C CA . TYR A 1 88 ? -9.338 5.971 13.761 1.00 86.75 88 TYR A CA 1
ATOM 663 C C . TYR A 1 88 ? -10.846 5.900 14.012 1.00 86.75 88 TYR A C 1
ATOM 665 O O . TYR A 1 88 ? -11.283 5.906 15.162 1.00 86.75 88 TYR A O 1
ATOM 673 N N . SER A 1 89 ? -11.656 5.803 12.955 1.00 86.38 89 SER A N 1
ATOM 674 C CA . SER A 1 89 ? -13.117 5.741 13.077 1.00 86.38 89 SER A CA 1
ATOM 675 C C . SER A 1 89 ? -13.579 4.481 13.814 1.00 86.38 89 SER A C 1
ATOM 677 O O . SER A 1 89 ? -14.453 4.557 14.682 1.00 86.38 89 SER A O 1
ATOM 679 N N . ILE A 1 90 ? -12.959 3.335 13.520 1.00 84.31 90 ILE A N 1
ATOM 680 C CA . ILE A 1 90 ? -13.199 2.066 14.216 1.00 84.31 90 ILE A CA 1
ATOM 681 C C . ILE A 1 90 ? -12.800 2.208 15.691 1.00 84.31 90 ILE A C 1
ATOM 683 O O . ILE A 1 90 ? -13.625 1.966 16.574 1.00 84.31 90 ILE A O 1
ATOM 687 N N . GLY A 1 91 ? -11.589 2.687 15.981 1.00 82.56 91 GLY A N 1
ATOM 688 C CA . GLY A 1 91 ? -11.121 2.909 17.350 1.00 82.56 91 GLY A CA 1
ATOM 689 C C . GLY A 1 91 ? -12.003 3.885 18.137 1.00 82.56 91 GLY A C 1
ATOM 690 O O . GLY A 1 91 ? -12.341 3.633 19.293 1.00 82.56 91 GLY A O 1
ATOM 691 N N . ARG A 1 92 ? -12.463 4.969 17.502 1.00 82.50 92 ARG A N 1
ATOM 692 C CA . ARG A 1 92 ? -13.358 5.972 18.098 1.00 82.50 92 ARG A CA 1
ATOM 693 C C . ARG A 1 92 ? -14.734 5.397 18.434 1.00 82.50 92 ARG A C 1
ATOM 695 O O . ARG A 1 92 ? -15.298 5.780 19.459 1.00 82.50 92 ARG A O 1
ATOM 702 N N . TYR A 1 93 ? -15.276 4.520 17.587 1.00 81.50 93 TYR A N 1
ATOM 703 C CA . TYR A 1 93 ? -16.594 3.909 17.776 1.00 81.50 93 TYR A CA 1
ATOM 704 C C . TYR A 1 93 ? -16.579 2.773 18.808 1.00 81.50 93 TYR A C 1
ATOM 706 O O . TYR A 1 93 ? -17.478 2.689 19.647 1.00 81.50 93 TYR A O 1
ATOM 714 N N . PHE A 1 94 ? -15.566 1.903 18.760 1.00 78.19 94 PHE A N 1
ATOM 715 C CA . PHE A 1 94 ? -15.459 0.750 19.658 1.00 78.19 94 PHE A CA 1
ATOM 716 C C . PHE A 1 94 ? -14.817 1.094 21.006 1.00 78.19 94 PHE A C 1
ATOM 718 O O . PHE A 1 94 ? -15.200 0.504 22.011 1.00 78.19 94 PHE A O 1
ATOM 725 N N . GLY A 1 95 ? -13.921 2.083 21.069 1.00 69.69 95 GLY A N 1
ATOM 726 C CA . GLY A 1 95 ? -13.230 2.492 22.298 1.00 69.69 95 GLY A CA 1
ATOM 727 C C . GLY A 1 95 ? -14.161 2.733 23.497 1.00 69.69 95 GLY A C 1
ATOM 728 O O . GLY A 1 95 ? -13.972 2.097 24.530 1.00 69.69 95 GLY A O 1
ATOM 729 N N . PRO A 1 96 ? -15.222 3.555 23.389 1.00 71.50 96 PRO A N 1
ATOM 730 C CA . PRO A 1 96 ? -16.138 3.806 24.505 1.00 71.50 96 PRO A CA 1
ATOM 731 C C . PRO A 1 96 ? -16.889 2.562 25.004 1.00 71.50 96 PRO A C 1
ATOM 733 O O . PRO A 1 96 ? -17.315 2.541 26.151 1.00 71.50 96 PRO A O 1
ATOM 736 N N . LYS A 1 97 ? -17.062 1.538 24.154 1.00 60.84 97 LYS A N 1
ATOM 737 C CA . LYS A 1 97 ? -17.811 0.309 24.469 1.00 60.84 97 LYS A CA 1
ATOM 738 C C . LYS A 1 97 ? -16.958 -0.788 25.113 1.00 60.84 97 LYS A C 1
ATOM 740 O O . LYS A 1 97 ? -17.522 -1.759 25.593 1.00 60.84 97 LYS A O 1
ATOM 745 N N . VAL A 1 98 ? -15.630 -0.664 25.074 1.00 60.84 98 VAL A N 1
ATOM 746 C CA . VAL A 1 98 ? -14.688 -1.647 25.646 1.00 60.84 98 VAL A CA 1
ATOM 747 C C . VAL A 1 98 ? -14.205 -1.221 27.040 1.00 60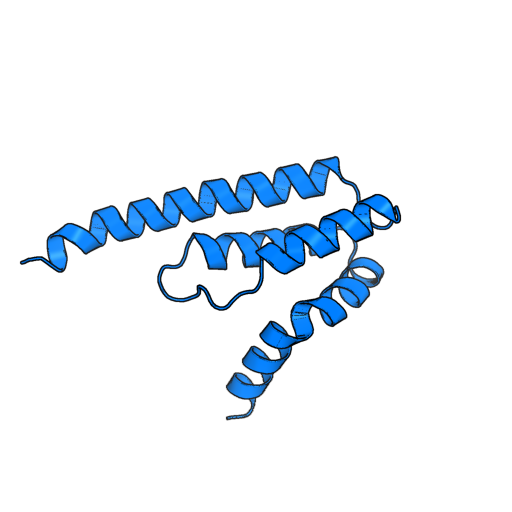.84 98 VAL A C 1
ATO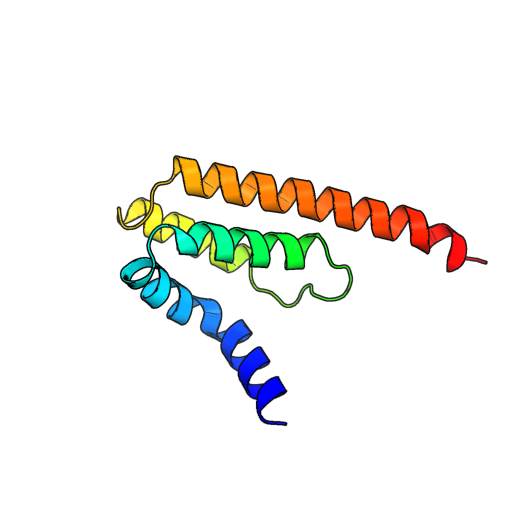M 749 O O . VAL A 1 98 ? -13.749 -2.056 27.813 1.00 60.84 98 VAL A O 1
ATOM 752 N N . PHE A 1 99 ? -14.321 0.069 27.376 1.00 61.22 99 PHE A N 1
ATOM 753 C CA . PHE A 1 99 ? -13.945 0.629 28.683 1.00 61.22 99 PHE A CA 1
ATOM 754 C C . PHE A 1 99 ? -15.137 0.852 29.644 1.00 61.22 99 PHE A C 1
ATOM 756 O O . PHE A 1 99 ? -14.965 1.498 30.679 1.00 61.22 99 PHE A O 1
ATOM 763 N N . GLN A 1 100 ? -16.323 0.324 29.319 1.00 53.12 100 GLN A N 1
ATOM 764 C CA . GLN A 1 100 ? -17.451 0.121 30.244 1.00 53.12 100 GLN A CA 1
ATOM 765 C C . GLN A 1 100 ? 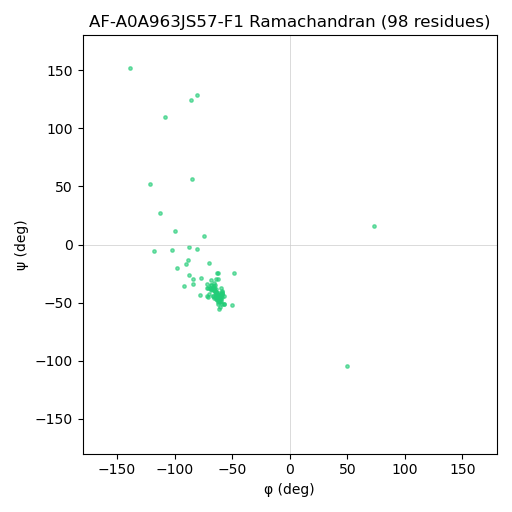-17.630 -1.372 30.500 1.00 53.12 100 GLN A C 1
ATOM 767 O O . GLN A 1 100 ? -17.988 -1.712 31.648 1.00 53.12 100 GLN A O 1
#

Foldseek 3Di:
DVVVVVVVVCQVVVLVVLVVCLVPPPPCSLVVLLVLLLCCLQPPPPVSRPSVVVVVSQVVCCVVVSHPPVSSVVSNVVSNVNRNVNNVVVCVVCVVVVVD

Mean predicted aligned error: 8.44 Å

Solvent-accessible surface area (backbone atoms only — not comparable to full-atom values): 5451 Å² total; per-residue (Å²): 112,69,68,58,51,49,52,49,50,48,56,74,43,41,70,67,50,46,57,56,38,40,78,73,48,52,75,54,40,54,58,52,51,24,52,52,37,20,41,32,52,24,36,95,88,40,73,80,54,63,45,73,62,44,55,53,50,53,51,52,36,28,75,71,69,74,42,63,57,70,63,49,50,54,40,51,51,51,18,43,56,53,7,44,53,44,28,50,51,51,48,64,65,48,49,72,70,73,79,108